Protein AF-A0A6H5IGH2-F1 (afdb_monomer_lite)

Organism: NCBI:txid86971

Secondary structure (DSSP, 8-state):
---SS----------HHHHHHHHHHHHHHTT------TTTT-----S----PPPP--PPPHHHHHHHHHHHHHHHHHHHHHHHHHHHHHHHHHHHHHHHHHHHHHHHHHHHHHHHHHHHHHHHHHH---TT-HHHHHHHHS---TT---SSS--HHHHHHHHHHHHSPPPP---

Foldseek 3Di:
DDDDPDPPPPDPPCPPVNVVVVVVVVVVVVPPPDPPPPPPPPPDDPDDDDDDPPPPDPDPPVVVVVVVVVVVVVVVVVVVVVVVVVVVVVVVVVVVVVVVVVVVVVVVVVVVVVVVVVVVVVVVVPPDDPPCVLVVVLVPDDPPPVVPPDPDDCVV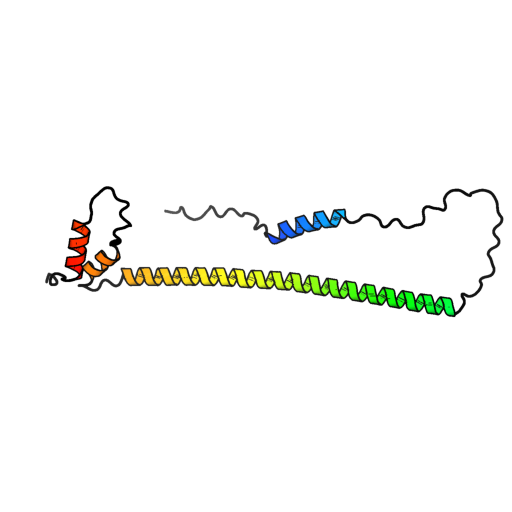VNVVSVVCNVPPDDGDDD

Sequence (174 aa):
MDAFGDNFVNEPEVDPAAEFLAREQDQLAGLEVEIPSSTSVLQNAAENNHFQPPPVKEEPEKIKKWREEQKARLEQKDAEEEKKKEEWKIAAKKELDDWYKHHAETISKTKATNRNAEKQFVAEADEIEPGTEWERIAKLCDFNPKSSRTSKDVSRMRSIILQLKQNPPPPVKV

Radius of gyration: 40.86 Å; chains: 1; bounding box: 80×41×122 Å

pLDDT: mean 76.5, std 18.86, range [38.31, 97.94]

Structure (mmCIF, N/CA/C/O backbone):
data_AF-A0A6H5IGH2-F1
#
_entry.id   AF-A0A6H5IGH2-F1
#
loop_
_atom_site.group_PDB
_atom_site.id
_atom_site.type_symbol
_atom_site.label_atom_id
_atom_site.label_alt_id
_atom_site.label_comp_id
_atom_site.label_asym_id
_atom_site.label_entity_id
_atom_site.label_seq_id
_atom_site.pdbx_PDB_ins_code
_atom_site.Cartn_x
_atom_site.Cartn_y
_atom_site.Cartn_z
_atom_site.occupancy
_atom_site.B_iso_or_equiv
_atom_site.auth_seq_id
_atom_site.auth_comp_id
_atom_site.auth_asym_id
_atom_site.auth_atom_id
_atom_site.pdbx_PDB_model_num
ATOM 1 N N . MET A 1 1 ? -25.511 -24.070 9.034 1.00 43.34 1 MET A N 1
ATOM 2 C CA . MET A 1 1 ? -25.510 -22.608 8.796 1.00 43.34 1 MET A CA 1
ATOM 3 C C . MET A 1 1 ? -24.246 -22.371 7.999 1.00 43.34 1 MET A C 1
ATOM 5 O O . MET A 1 1 ? -23.216 -22.057 8.569 1.00 43.34 1 MET A O 1
ATOM 9 N N . ASP A 1 2 ? -24.313 -22.648 6.701 1.00 46.03 2 ASP A N 1
ATOM 10 C CA . ASP A 1 2 ? -23.162 -22.625 5.798 1.00 46.03 2 ASP A CA 1
ATOM 11 C C . ASP A 1 2 ? -23.506 -21.650 4.681 1.00 46.03 2 ASP A C 1
ATOM 13 O O . ASP A 1 2 ? -24.231 -21.982 3.749 1.00 46.03 2 ASP A O 1
ATOM 17 N N . ALA A 1 3 ? -23.096 -20.396 4.861 1.00 47.75 3 ALA A N 1
ATOM 18 C CA . ALA A 1 3 ? -23.367 -19.317 3.915 1.00 47.75 3 ALA A CA 1
ATOM 19 C C . ALA A 1 3 ? -22.285 -18.227 3.986 1.00 47.75 3 ALA A C 1
ATOM 21 O O . ALA A 1 3 ? -22.602 -17.052 4.118 1.00 47.75 3 ALA A O 1
ATOM 22 N N . PHE A 1 4 ? -21.004 -18.609 3.949 1.00 46.09 4 PHE A N 1
ATOM 23 C CA . PHE A 1 4 ? -19.884 -17.652 3.899 1.00 46.09 4 PHE A CA 1
ATOM 24 C C . PHE A 1 4 ? -18.668 -18.188 3.124 1.00 46.09 4 PHE A C 1
ATOM 26 O O . PHE A 1 4 ? -17.528 -17.951 3.510 1.00 46.09 4 PHE A O 1
ATOM 33 N N . GLY A 1 5 ? -18.890 -18.951 2.049 1.00 50.66 5 GLY A N 1
ATOM 34 C CA . GLY A 1 5 ? -17.807 -19.738 1.453 1.00 50.66 5 GLY A CA 1
ATOM 35 C C . GLY A 1 5 ? -17.717 -19.821 -0.063 1.00 50.66 5 GLY A C 1
ATOM 36 O O . GLY A 1 5 ? -16.994 -20.702 -0.500 1.00 50.66 5 GLY A O 1
ATOM 37 N N . ASP A 1 6 ? -18.407 -18.995 -0.867 1.00 44.84 6 ASP A N 1
ATOM 38 C CA . ASP A 1 6 ? -18.380 -19.254 -2.322 1.00 44.84 6 ASP A CA 1
ATOM 39 C C . ASP A 1 6 ? -18.622 -18.049 -3.252 1.00 44.84 6 ASP A C 1
ATOM 41 O O . ASP A 1 6 ? -19.348 -18.139 -4.235 1.00 44.84 6 ASP A O 1
ATOM 45 N N . ASN A 1 7 ? -18.025 -16.886 -2.959 1.00 47.91 7 ASN A N 1
ATOM 46 C CA . ASN A 1 7 ? -18.028 -15.766 -3.919 1.00 47.91 7 ASN A CA 1
ATOM 47 C C . ASN A 1 7 ? -16.651 -15.128 -4.147 1.00 47.91 7 ASN A C 1
ATOM 49 O O . ASN A 1 7 ? -16.568 -13.985 -4.591 1.00 47.91 7 ASN A O 1
ATOM 53 N N . PHE A 1 8 ? -15.561 -15.852 -3.884 1.00 39.62 8 PHE A N 1
ATOM 54 C CA . PHE A 1 8 ? -14.274 -15.484 -4.477 1.00 39.62 8 PHE A CA 1
ATOM 55 C C . PHE A 1 8 ? -14.203 -16.153 -5.847 1.00 39.62 8 PHE A C 1
ATOM 57 O O . PHE A 1 8 ? -13.561 -17.182 -6.044 1.00 39.62 8 PHE A O 1
ATOM 64 N N . VAL A 1 9 ? -14.986 -15.599 -6.775 1.00 47.88 9 VAL A N 1
ATOM 65 C CA . VAL A 1 9 ? -14.818 -15.847 -8.202 1.00 47.88 9 VAL A CA 1
ATOM 66 C C . VAL A 1 9 ? -13.333 -15.653 -8.491 1.00 47.88 9 VAL A C 1
ATOM 68 O O . VAL A 1 9 ? -12.767 -14.624 -8.129 1.00 47.88 9 VAL A O 1
ATOM 71 N N . ASN A 1 10 ? -12.712 -16.673 -9.083 1.00 49.06 10 ASN A N 1
ATOM 72 C CA . ASN A 1 10 ? -11.442 -16.565 -9.789 1.00 49.06 10 ASN A CA 1
ATOM 73 C C . ASN A 1 10 ? -11.579 -15.457 -10.847 1.00 49.06 10 ASN A C 1
ATOM 75 O O . ASN A 1 10 ? -11.854 -15.740 -12.013 1.00 49.06 10 ASN A O 1
ATOM 79 N N . GLU A 1 11 ? -11.438 -14.195 -10.451 1.00 49.75 11 GLU A N 1
ATOM 80 C CA . GLU A 1 11 ? -10.966 -13.190 -11.384 1.00 49.75 11 GLU A CA 1
ATOM 81 C C . GLU A 1 11 ? -9.536 -13.595 -11.740 1.00 49.75 11 GLU A C 1
ATOM 83 O O . GLU A 1 11 ? -8.755 -13.916 -10.836 1.00 49.75 11 GLU A O 1
ATOM 88 N N . PRO A 1 12 ? -9.172 -13.645 -13.031 1.00 49.47 12 PRO A N 1
ATOM 89 C CA . PRO A 1 12 ? -7.763 -13.661 -13.366 1.00 49.47 12 PRO A CA 1
ATOM 90 C C . PRO A 1 12 ? -7.162 -12.433 -12.682 1.00 49.47 12 PRO A C 1
ATOM 92 O O . PRO A 1 12 ? -7.625 -11.318 -12.906 1.00 49.47 12 PRO A O 1
ATOM 95 N N . GLU A 1 13 ? -6.203 -12.649 -11.787 1.00 53.28 13 GLU A N 1
ATOM 96 C CA . GLU A 1 13 ? -5.440 -11.601 -11.119 1.00 53.28 13 GLU A CA 1
ATOM 97 C C . GLU A 1 13 ? -4.624 -10.900 -12.216 1.00 53.28 13 GLU A C 1
ATOM 99 O O . GLU A 1 13 ? -3.487 -11.264 -12.510 1.00 53.28 13 GLU A O 1
ATOM 104 N N . VAL A 1 14 ? -5.274 -9.994 -12.955 1.00 57.72 14 VAL A N 1
ATOM 105 C CA . VAL A 1 14 ? -4.641 -9.244 -14.033 1.00 57.72 14 VAL A CA 1
ATOM 106 C C . VAL A 1 14 ? -3.721 -8.260 -13.339 1.00 57.72 14 VAL A C 1
ATOM 108 O O . VAL A 1 14 ? -4.170 -7.249 -12.802 1.00 57.72 14 VAL A O 1
ATOM 111 N N . ASP A 1 15 ? -2.441 -8.621 -13.291 1.00 65.44 15 ASP A N 1
ATOM 112 C CA . ASP A 1 15 ? -1.372 -7.772 -12.784 1.00 65.44 15 ASP A CA 1
ATOM 113 C C . ASP A 1 15 ? -1.519 -6.379 -13.429 1.00 65.44 15 ASP A C 1
ATOM 115 O O . ASP A 1 15 ? -1.406 -6.258 -14.654 1.00 65.44 15 ASP A O 1
ATOM 119 N N . PRO A 1 16 ? -1.782 -5.316 -12.648 1.00 71.75 16 PRO A N 1
ATOM 120 C CA . PRO A 1 16 ? -1.903 -3.962 -13.181 1.00 71.75 16 PRO A CA 1
ATOM 121 C C . PRO A 1 16 ? -0.658 -3.526 -13.971 1.00 71.75 16 PRO A C 1
ATOM 123 O O . PRO A 1 16 ? -0.754 -2.709 -14.888 1.00 71.75 16 PRO A O 1
ATOM 126 N N . ALA A 1 17 ? 0.515 -4.094 -13.659 1.00 65.88 17 ALA A N 1
ATOM 127 C CA . ALA A 1 17 ? 1.737 -3.878 -14.423 1.00 65.88 17 ALA A CA 1
ATOM 128 C C . ALA A 1 17 ? 1.728 -4.612 -15.774 1.00 65.88 17 ALA A C 1
ATOM 130 O O . ALA A 1 17 ? 2.311 -4.110 -16.735 1.00 65.88 17 ALA A O 1
ATOM 131 N N . ALA A 1 18 ? 1.045 -5.755 -15.892 1.00 69.38 18 ALA A N 1
ATOM 132 C CA . ALA A 1 18 ? 0.892 -6.467 -17.160 1.00 69.38 18 ALA A CA 1
ATOM 133 C C . ALA A 1 18 ? 0.016 -5.689 -18.152 1.00 69.38 18 ALA A C 1
ATOM 135 O O . ALA A 1 18 ? 0.348 -5.632 -19.335 1.00 69.38 18 ALA A O 1
ATOM 136 N N . GLU A 1 19 ? -1.048 -5.029 -17.683 1.00 69.62 19 GLU A N 1
ATOM 137 C CA . GLU A 1 19 ? -1.881 -4.168 -18.536 1.00 69.62 19 GLU A CA 1
ATOM 138 C C . GLU A 1 19 ? -1.101 -2.930 -19.020 1.00 69.62 19 GLU A C 1
ATOM 140 O O . GLU A 1 19 ? -1.171 -2.552 -20.192 1.00 69.62 19 GLU A O 1
ATOM 145 N N . PHE A 1 20 ? -0.282 -2.336 -18.144 1.00 69.50 20 PHE A N 1
ATOM 146 C CA . PHE A 1 20 ? 0.600 -1.222 -18.498 1.00 69.50 20 PHE A CA 1
ATOM 147 C C . PHE A 1 20 ? 1.685 -1.630 -19.509 1.00 69.50 20 PHE A C 1
ATOM 149 O O . PHE A 1 20 ? 1.895 -0.938 -20.504 1.00 69.50 20 PHE A O 1
ATOM 156 N N . LEU A 1 21 ? 2.341 -2.776 -19.297 1.00 68.69 21 LEU A N 1
ATOM 157 C CA . LEU A 1 21 ? 3.358 -3.304 -20.210 1.00 68.69 21 LEU A CA 1
ATOM 158 C C . LEU A 1 21 ? 2.777 -3.662 -21.582 1.00 68.69 21 LEU A C 1
ATOM 160 O O . LEU A 1 21 ? 3.413 -3.371 -22.593 1.00 68.69 21 LEU A O 1
ATOM 164 N N . ALA A 1 22 ? 1.574 -4.242 -21.633 1.00 68.94 22 ALA A N 1
ATOM 165 C CA . ALA A 1 22 ? 0.885 -4.532 -22.891 1.00 68.94 22 ALA A CA 1
ATOM 166 C C . ALA A 1 22 ? 0.575 -3.243 -23.671 1.00 68.94 22 ALA A C 1
ATOM 168 O O . ALA A 1 22 ? 0.852 -3.147 -24.865 1.00 68.94 22 ALA A O 1
ATOM 169 N N . ARG A 1 23 ? 0.088 -2.210 -22.974 1.00 70.69 23 ARG A N 1
ATOM 170 C CA . ARG A 1 23 ? -0.209 -0.899 -23.565 1.00 70.69 23 ARG A CA 1
ATOM 171 C C . ARG A 1 23 ? 1.035 -0.165 -24.086 1.00 70.69 23 ARG A C 1
ATOM 173 O O . ARG A 1 23 ? 0.945 0.564 -25.074 1.00 70.69 23 ARG A O 1
ATOM 180 N N . GLU A 1 24 ? 2.179 -0.308 -23.423 1.00 71.38 24 GLU A N 1
ATOM 181 C CA . GLU A 1 24 ? 3.449 0.281 -23.875 1.00 71.38 24 GLU A CA 1
ATOM 182 C C . GLU A 1 24 ? 4.085 -0.518 -25.026 1.00 71.38 24 GLU A C 1
ATOM 184 O O . GLU A 1 24 ? 4.658 0.076 -25.939 1.00 71.38 24 GLU A O 1
ATOM 189 N N . GLN A 1 25 ? 3.945 -1.850 -25.045 1.00 65.31 25 GLN A N 1
ATOM 190 C CA . GLN A 1 25 ? 4.394 -2.675 -26.174 1.00 65.31 25 GLN A CA 1
ATOM 191 C C . GLN A 1 25 ? 3.647 -2.340 -27.470 1.00 65.31 25 GLN A C 1
ATOM 193 O O . GLN A 1 25 ? 4.294 -2.208 -28.509 1.00 65.31 25 GLN A O 1
ATOM 198 N N . ASP A 1 26 ? 2.331 -2.120 -27.409 1.00 68.81 26 ASP A N 1
ATOM 199 C CA . ASP A 1 26 ? 1.546 -1.679 -28.571 1.00 68.81 26 ASP A CA 1
ATOM 200 C C . ASP A 1 26 ? 1.982 -0.295 -29.083 1.00 68.81 26 ASP A C 1
ATOM 202 O O . ASP A 1 26 ? 1.992 -0.047 -30.290 1.00 68.81 26 ASP A O 1
ATOM 206 N N . GLN A 1 27 ? 2.404 0.608 -28.189 1.00 63.22 27 GLN A N 1
ATOM 207 C CA . GLN A 1 27 ? 2.951 1.915 -28.577 1.00 63.22 27 GLN A CA 1
ATOM 208 C C . GLN A 1 27 ? 4.340 1.806 -29.229 1.00 63.22 27 GLN A C 1
ATOM 210 O O . GLN A 1 27 ? 4.638 2.555 -30.159 1.00 63.22 27 GLN A O 1
ATOM 215 N N . LEU A 1 28 ? 5.181 0.864 -28.785 1.00 55.47 28 LEU A N 1
ATOM 216 C CA . LEU A 1 28 ? 6.509 0.609 -29.359 1.00 55.47 28 LEU A CA 1
ATOM 217 C C . LEU A 1 28 ? 6.456 -0.152 -30.691 1.00 55.47 28 LEU A C 1
ATOM 219 O O . LEU A 1 28 ? 7.278 0.115 -31.567 1.00 55.47 28 LEU A O 1
ATOM 223 N N . ALA A 1 29 ? 5.480 -1.044 -30.881 1.00 59.91 29 ALA A N 1
ATOM 224 C CA . ALA A 1 29 ? 5.277 -1.772 -32.136 1.00 59.91 29 ALA A CA 1
ATOM 225 C C . ALA A 1 29 ? 4.942 -0.842 -33.321 1.00 59.91 29 ALA A C 1
ATOM 227 O O . ALA A 1 29 ? 5.211 -1.175 -34.471 1.00 59.91 29 ALA A O 1
ATOM 228 N N . GLY A 1 30 ? 4.407 0.355 -33.050 1.00 53.72 30 GLY A N 1
ATOM 229 C CA . GLY A 1 30 ? 4.147 1.386 -34.059 1.00 53.72 30 GLY A CA 1
ATOM 230 C C . GLY A 1 30 ? 5.368 2.218 -34.481 1.00 53.72 30 GLY A C 1
ATOM 231 O O . GLY A 1 30 ? 5.241 3.035 -35.392 1.00 53.72 30 GLY A O 1
ATOM 232 N N . LEU A 1 31 ? 6.533 2.045 -33.839 1.00 48.97 31 LEU A N 1
ATOM 233 C CA . LEU A 1 31 ? 7.759 2.806 -34.124 1.00 48.97 31 LEU A CA 1
ATOM 234 C C . LEU A 1 31 ? 8.791 2.049 -34.978 1.00 48.97 31 LEU A C 1
ATOM 236 O O . LEU A 1 31 ? 9.888 2.563 -35.196 1.00 48.97 31 LEU A O 1
ATOM 240 N N . GLU A 1 32 ? 8.446 0.879 -35.523 1.00 48.19 32 GLU A N 1
ATOM 241 C CA . GLU A 1 32 ? 9.228 0.205 -36.570 1.00 48.19 32 GLU A CA 1
ATOM 242 C C . GLU A 1 32 ? 8.956 0.866 -37.938 1.00 48.19 32 GLU A C 1
ATOM 244 O O . GLU A 1 32 ? 8.518 0.248 -38.904 1.00 48.19 32 GLU A O 1
ATOM 249 N N . VAL A 1 33 ? 9.165 2.184 -38.017 1.00 47.88 33 VAL A N 1
ATOM 250 C CA . VAL A 1 33 ? 9.213 2.896 -39.295 1.00 47.88 33 VAL A CA 1
ATOM 251 C C . VAL A 1 33 ? 10.597 2.659 -39.875 1.00 47.88 33 VAL A C 1
ATOM 253 O O . VAL A 1 33 ? 11.592 3.211 -39.406 1.00 47.88 33 VAL A O 1
ATOM 256 N N . GLU A 1 34 ? 10.612 1.783 -40.877 1.00 47.69 34 GLU A N 1
ATOM 257 C CA . GLU A 1 34 ? 11.647 1.581 -41.883 1.00 47.69 34 GLU A CA 1
ATOM 258 C C . GLU A 1 34 ? 12.618 2.764 -41.970 1.00 47.69 34 GLU A C 1
ATOM 260 O O . GLU A 1 34 ? 12.274 3.846 -42.447 1.00 47.69 34 GLU A O 1
ATOM 265 N N . ILE A 1 35 ? 13.870 2.557 -41.561 1.00 46.16 35 ILE A N 1
ATOM 266 C CA . ILE A 1 35 ? 14.954 3.384 -42.085 1.00 46.16 35 ILE A CA 1
ATOM 267 C C . ILE A 1 35 ? 14.989 3.037 -43.578 1.00 46.16 35 ILE A C 1
ATOM 269 O O . ILE A 1 35 ? 15.309 1.885 -43.893 1.00 46.16 35 ILE A O 1
ATOM 273 N N . PRO A 1 36 ? 14.642 3.943 -44.514 1.00 43.69 36 PRO A N 1
ATOM 274 C CA . PRO A 1 36 ? 14.745 3.608 -45.920 1.00 43.69 36 PRO A CA 1
ATOM 275 C C . PRO A 1 36 ? 16.218 3.316 -46.200 1.00 43.69 36 PRO A C 1
ATOM 277 O O . PRO A 1 36 ? 17.074 4.200 -46.133 1.00 43.69 36 PRO A O 1
ATOM 280 N N . SER A 1 37 ? 16.524 2.049 -46.480 1.00 39.41 37 SER A N 1
ATOM 281 C CA . SER A 1 37 ? 17.795 1.664 -47.073 1.00 39.41 37 SER A CA 1
ATOM 282 C C . SER A 1 37 ? 17.918 2.460 -48.367 1.00 39.41 37 SER A C 1
ATOM 284 O O . SER A 1 37 ? 17.151 2.243 -49.305 1.00 39.41 37 SER A O 1
ATOM 286 N N . SER A 1 38 ? 18.839 3.423 -48.406 1.00 41.56 38 SER A N 1
ATOM 287 C CA . SER A 1 38 ? 19.139 4.261 -49.572 1.00 41.56 38 SER A CA 1
ATOM 288 C C . SER A 1 38 ? 19.762 3.434 -50.703 1.00 41.56 38 SER A C 1
ATOM 290 O O . SER A 1 38 ? 20.922 3.614 -51.062 1.00 41.56 38 SER A O 1
ATOM 292 N N . THR A 1 39 ? 18.999 2.497 -51.260 1.00 41.69 39 THR A N 1
ATOM 293 C CA . THR A 1 39 ? 19.363 1.664 -52.413 1.00 41.69 39 THR A CA 1
ATOM 294 C C . THR A 1 39 ? 18.384 1.821 -53.583 1.00 41.69 39 THR A C 1
ATOM 296 O O . THR A 1 39 ? 18.608 1.257 -54.649 1.00 41.69 39 THR A O 1
ATOM 299 N N . SER A 1 40 ? 17.359 2.671 -53.471 1.00 38.31 40 SER A N 1
ATOM 300 C CA . SER A 1 40 ? 16.317 2.849 -54.495 1.00 38.31 40 SER A CA 1
ATOM 301 C C . SER A 1 40 ? 16.633 3.856 -55.619 1.00 38.31 40 SER A C 1
ATOM 303 O O . SER A 1 40 ? 15.713 4.308 -56.295 1.00 38.31 40 SER A O 1
ATOM 305 N N . VAL A 1 41 ? 17.905 4.189 -55.889 1.00 40.91 41 VAL A N 1
ATOM 306 C CA . VAL A 1 41 ? 18.269 5.104 -57.005 1.00 40.91 41 VAL A CA 1
ATOM 307 C C . VAL A 1 41 ? 18.906 4.407 -58.219 1.00 40.91 41 VAL A C 1
ATOM 309 O O . VAL A 1 41 ? 19.377 5.077 -59.131 1.00 40.91 41 VAL A O 1
ATOM 312 N N . LEU A 1 42 ? 18.915 3.072 -58.297 1.00 38.59 42 LEU A N 1
ATOM 313 C CA . LEU A 1 42 ? 19.537 2.350 -59.423 1.00 38.59 42 LEU A CA 1
ATOM 314 C C . LEU A 1 42 ? 18.590 1.363 -60.106 1.00 38.59 42 LEU A C 1
ATOM 316 O O . LEU A 1 42 ? 18.900 0.187 -60.258 1.00 38.59 42 LEU A O 1
ATOM 320 N N . GLN A 1 43 ? 17.450 1.853 -60.584 1.00 41.88 43 GLN A N 1
ATOM 321 C CA . GLN A 1 43 ? 16.596 1.073 -61.475 1.00 41.88 43 GLN A CA 1
ATOM 322 C C . GLN A 1 43 ? 16.113 1.945 -62.633 1.00 41.88 43 GLN A C 1
ATOM 324 O O . GLN A 1 43 ? 14.960 2.344 -62.640 1.00 41.88 43 GLN A O 1
ATOM 329 N N . ASN A 1 44 ? 17.017 2.307 -63.554 1.00 48.69 44 ASN A N 1
ATOM 330 C CA . ASN A 1 44 ? 16.724 2.645 -64.960 1.00 48.69 44 ASN A CA 1
ATOM 331 C C . ASN A 1 44 ? 18.021 3.001 -65.713 1.00 48.69 44 ASN A C 1
ATOM 333 O O . ASN A 1 44 ? 18.343 4.172 -65.886 1.00 48.69 44 ASN A O 1
ATOM 337 N N . ALA A 1 45 ? 18.774 1.989 -66.152 1.00 43.00 45 ALA A N 1
ATOM 338 C CA . ALA A 1 45 ? 19.790 2.116 -67.205 1.00 43.00 45 ALA A CA 1
ATOM 339 C C . ALA A 1 45 ? 20.189 0.714 -67.695 1.00 43.00 45 ALA A C 1
ATOM 341 O O . ALA A 1 45 ? 21.258 0.206 -67.369 1.00 43.00 45 ALA A O 1
ATOM 342 N N . ALA A 1 46 ? 19.301 0.056 -68.437 1.00 49.50 46 ALA A N 1
ATOM 343 C CA . ALA A 1 46 ? 19.600 -1.215 -69.090 1.00 49.50 46 ALA A CA 1
ATOM 344 C C . ALA A 1 46 ? 19.719 -1.016 -70.605 1.00 49.50 46 ALA A C 1
ATOM 346 O O . ALA A 1 46 ? 18.919 -1.562 -71.349 1.00 49.50 46 ALA A O 1
ATOM 347 N N . GLU A 1 47 ? 20.718 -0.252 -71.062 1.00 48.72 47 GLU A N 1
ATOM 348 C CA . GLU A 1 47 ? 21.159 -0.284 -72.463 1.00 48.72 47 GLU A CA 1
ATOM 349 C C . GLU A 1 47 ? 22.693 -0.168 -72.562 1.00 48.72 47 GLU A C 1
ATOM 351 O O . GLU A 1 47 ? 23.291 0.856 -72.247 1.00 48.72 47 GLU A O 1
ATOM 356 N N . ASN A 1 48 ? 23.304 -1.279 -72.992 1.00 58.28 48 ASN A N 1
ATOM 357 C CA . ASN A 1 48 ? 24.624 -1.438 -73.612 1.00 58.28 48 ASN A CA 1
ATOM 358 C C . ASN A 1 48 ? 25.813 -0.625 -73.064 1.00 58.28 48 ASN A C 1
ATOM 360 O O . ASN A 1 48 ? 26.120 0.459 -73.551 1.00 58.28 48 ASN A O 1
ATOM 364 N N . ASN A 1 49 ? 26.626 -1.254 -72.208 1.00 46.81 49 ASN A N 1
ATOM 365 C CA . ASN A 1 49 ? 28.074 -1.032 -72.213 1.00 46.81 49 ASN A CA 1
ATOM 366 C C . ASN A 1 49 ? 28.820 -2.286 -71.737 1.00 46.81 49 ASN A C 1
ATOM 368 O O . ASN A 1 49 ? 28.528 -2.844 -70.681 1.00 46.81 49 ASN A O 1
ATOM 372 N N . HIS A 1 50 ? 29.791 -2.731 -72.533 1.00 53.62 50 HIS A N 1
ATOM 373 C CA . HIS A 1 50 ? 30.723 -3.796 -72.178 1.00 53.62 50 HIS A CA 1
ATOM 374 C C . HIS A 1 50 ? 31.588 -3.339 -70.992 1.00 53.62 50 HIS A C 1
ATOM 376 O O . HIS A 1 50 ? 32.530 -2.566 -71.160 1.00 53.62 50 HIS A O 1
ATOM 382 N N . PHE A 1 51 ? 31.251 -3.794 -69.784 1.00 46.09 51 PHE A N 1
ATOM 383 C CA . PHE A 1 51 ? 32.030 -3.540 -68.576 1.00 46.09 51 PHE A CA 1
ATOM 384 C C . PHE A 1 51 ? 33.162 -4.568 -68.486 1.00 46.09 51 PHE A C 1
ATOM 386 O O . PHE A 1 51 ? 32.933 -5.725 -68.129 1.00 46.09 51 PHE A O 1
ATOM 393 N N . GLN A 1 52 ? 34.390 -4.164 -68.816 1.00 59.31 52 GLN A N 1
ATOM 394 C CA . GLN A 1 52 ? 35.552 -4.929 -68.373 1.00 59.31 52 GLN A CA 1
ATOM 395 C C . GLN A 1 52 ? 35.722 -4.743 -66.860 1.00 59.31 52 GLN A C 1
ATOM 397 O O . GLN A 1 52 ? 35.678 -3.600 -66.395 1.00 59.31 52 GLN A O 1
ATOM 402 N N . PRO A 1 53 ? 35.935 -5.821 -66.083 1.00 57.44 53 PRO A N 1
ATOM 403 C CA . PRO A 1 53 ? 36.208 -5.683 -64.663 1.00 57.44 53 PRO A CA 1
ATOM 404 C C . PRO A 1 53 ? 37.509 -4.880 -64.485 1.00 57.44 53 PRO A C 1
ATOM 406 O O . PRO A 1 53 ? 38.537 -5.258 -65.056 1.00 57.44 53 PRO A O 1
ATOM 409 N N . PRO A 1 54 ? 37.498 -3.762 -63.734 1.00 61.88 54 PRO A N 1
ATOM 410 C CA . PRO A 1 54 ? 38.718 -3.019 -63.458 1.00 61.88 54 PRO A CA 1
ATOM 411 C C . PRO A 1 54 ? 39.710 -3.920 -62.701 1.00 61.88 54 PRO A C 1
ATOM 413 O O . PRO A 1 54 ? 39.284 -4.737 -61.880 1.00 61.88 54 PRO A O 1
ATOM 416 N N . PRO A 1 55 ? 41.029 -3.785 -62.943 1.00 60.06 55 PRO A N 1
ATOM 417 C CA . PRO A 1 55 ? 42.035 -4.539 -62.205 1.00 60.06 55 PRO A CA 1
ATOM 418 C C . PRO A 1 55 ? 41.860 -4.278 -60.707 1.00 60.06 55 PRO A C 1
ATOM 420 O O . PRO A 1 55 ? 41.701 -3.124 -60.297 1.00 60.06 55 PRO A O 1
ATOM 423 N N . VAL A 1 56 ? 41.866 -5.351 -59.911 1.00 61.53 56 VAL A N 1
ATOM 424 C CA . VAL A 1 56 ? 41.711 -5.322 -58.451 1.00 61.53 56 VAL A CA 1
ATOM 425 C C . VAL A 1 56 ? 42.845 -4.480 -57.867 1.00 61.53 56 VAL A C 1
ATOM 427 O O . VAL A 1 56 ? 43.964 -4.952 -57.686 1.00 61.53 56 VAL A O 1
ATOM 430 N N . LYS A 1 57 ? 42.581 -3.194 -57.635 1.00 61.06 57 LYS A N 1
ATOM 431 C CA . LYS A 1 57 ? 43.486 -2.319 -56.895 1.00 61.06 57 LYS A CA 1
ATOM 432 C C . LYS A 1 57 ? 43.311 -2.685 -55.432 1.00 61.06 57 LYS A C 1
ATOM 434 O O . LYS A 1 57 ? 42.229 -2.479 -54.887 1.00 61.06 57 LYS A O 1
ATOM 439 N N . GLU A 1 58 ? 44.343 -3.266 -54.829 1.00 62.97 58 GLU A N 1
ATOM 440 C CA . GLU A 1 58 ? 44.373 -3.519 -53.390 1.00 62.97 58 GLU A CA 1
ATOM 441 C C . GLU A 1 58 ? 44.001 -2.227 -52.656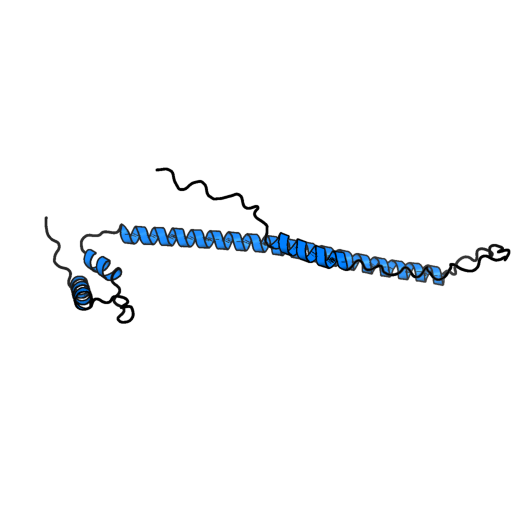 1.00 62.97 58 GLU A C 1
ATOM 443 O O . GLU A 1 58 ? 44.568 -1.162 -52.924 1.00 62.97 58 GLU A O 1
ATOM 448 N N . GLU A 1 59 ? 42.983 -2.298 -51.794 1.00 60.78 59 GLU A N 1
ATOM 449 C CA . GLU A 1 59 ? 42.510 -1.127 -51.065 1.00 60.78 59 GLU A CA 1
ATOM 450 C C . GLU A 1 59 ? 43.684 -0.488 -50.309 1.00 60.78 59 GLU A C 1
ATOM 452 O O . GLU A 1 59 ? 44.429 -1.197 -49.623 1.00 60.78 59 GLU A O 1
ATOM 457 N N . PRO A 1 60 ? 43.883 0.837 -50.411 1.00 75.56 60 PRO A N 1
ATOM 458 C CA . PRO A 1 60 ? 45.016 1.482 -49.773 1.00 75.56 60 PRO A CA 1
ATOM 459 C C . PRO A 1 60 ? 44.928 1.310 -48.254 1.00 75.56 60 PRO A C 1
ATOM 461 O O . PRO A 1 60 ? 43.884 1.551 -47.650 1.00 75.56 60 PRO A O 1
ATOM 464 N N . GLU A 1 61 ? 46.049 0.953 -47.628 1.00 73.44 61 GLU A N 1
ATOM 465 C CA . GLU A 1 61 ? 46.175 0.628 -46.195 1.00 73.44 61 GLU A CA 1
ATOM 466 C C . GLU A 1 61 ? 45.540 1.668 -45.250 1.00 73.44 61 GLU A C 1
ATOM 468 O O . GLU A 1 61 ? 45.040 1.330 -44.182 1.00 73.44 61 GLU A O 1
ATOM 473 N N . LYS A 1 62 ? 45.499 2.945 -45.651 1.00 80.12 62 LYS A N 1
ATOM 474 C CA . LYS A 1 62 ? 44.818 4.012 -44.897 1.00 80.12 62 LYS A CA 1
ATOM 475 C C . LYS A 1 62 ? 43.300 3.812 -44.814 1.00 80.12 62 LYS A C 1
ATOM 477 O O . LYS A 1 62 ? 42.713 4.092 -43.776 1.00 80.12 62 LYS A O 1
ATOM 482 N N . ILE A 1 63 ? 42.671 3.338 -45.890 1.00 79.94 63 ILE A N 1
ATOM 483 C CA . ILE A 1 63 ? 41.228 3.065 -45.936 1.00 79.94 63 ILE A CA 1
ATOM 484 C C . ILE A 1 63 ? 40.908 1.805 -45.131 1.00 79.94 63 ILE A C 1
ATOM 486 O O . ILE A 1 63 ? 39.922 1.812 -44.399 1.00 79.94 63 ILE A O 1
ATOM 490 N N . LYS A 1 64 ? 41.761 0.771 -45.191 1.00 84.38 64 LYS A N 1
ATOM 491 C CA . LYS A 1 64 ? 41.621 -0.426 -44.344 1.00 84.38 64 LYS A CA 1
ATOM 492 C C . LYS A 1 64 ? 41.632 -0.060 -42.859 1.00 84.38 64 LYS A C 1
ATOM 494 O O . LYS A 1 64 ? 40.663 -0.347 -42.164 1.00 84.38 64 LYS A O 1
ATOM 499 N N . LYS A 1 65 ? 42.651 0.687 -42.414 1.00 87.06 65 LYS A N 1
ATOM 500 C CA . LYS A 1 65 ? 42.748 1.177 -41.027 1.00 87.06 65 LYS A CA 1
ATOM 501 C C . LYS A 1 65 ? 41.540 2.016 -40.620 1.00 87.06 65 LYS A C 1
ATOM 503 O O . LYS A 1 65 ? 40.971 1.791 -39.563 1.00 87.06 65 LYS A O 1
ATOM 508 N N . TRP A 1 66 ? 41.089 2.928 -41.482 1.00 91.25 66 TRP A N 1
ATOM 509 C CA . TRP A 1 66 ? 39.900 3.732 -41.197 1.00 91.25 66 TRP A CA 1
ATOM 510 C C . TRP A 1 66 ? 38.627 2.882 -41.060 1.00 91.25 66 TRP A C 1
ATOM 512 O O . TRP A 1 66 ? 37.817 3.136 -40.171 1.00 91.25 66 TRP A O 1
ATOM 522 N N . ARG A 1 67 ? 38.438 1.854 -41.900 1.00 89.38 67 ARG A N 1
ATOM 523 C CA . ARG A 1 67 ? 37.284 0.949 -41.784 1.00 89.38 67 ARG A CA 1
ATOM 524 C C . ARG A 1 67 ? 37.334 0.112 -40.517 1.00 89.38 67 ARG A C 1
ATOM 526 O O . ARG A 1 67 ? 36.297 -0.065 -39.887 1.00 89.38 67 ARG A O 1
ATOM 533 N N . GLU A 1 68 ? 38.511 -0.378 -40.147 1.00 88.88 68 GLU A N 1
ATOM 534 C CA . GLU A 1 68 ? 38.715 -1.105 -38.894 1.00 88.88 68 GLU A CA 1
ATOM 535 C C . GLU A 1 68 ? 38.426 -0.209 -37.682 1.00 88.88 68 GLU A C 1
ATOM 537 O O . GLU A 1 68 ? 37.663 -0.605 -36.806 1.00 88.88 68 GLU A O 1
ATOM 542 N N . GLU A 1 69 ? 38.930 1.029 -37.673 1.00 90.75 69 GLU A N 1
ATOM 543 C CA . GLU A 1 69 ? 38.669 2.015 -36.615 1.00 90.75 69 GLU A CA 1
ATOM 544 C C . GLU A 1 69 ? 37.184 2.396 -36.514 1.00 90.75 69 GLU A C 1
ATOM 546 O O . GLU A 1 69 ? 36.637 2.475 -35.413 1.00 90.75 69 GLU A O 1
ATOM 551 N N . GLN A 1 70 ? 36.498 2.615 -37.643 1.00 92.69 70 GLN A N 1
ATOM 552 C CA . GLN A 1 70 ? 35.057 2.886 -37.636 1.00 92.69 70 GLN A CA 1
ATOM 553 C C . GLN A 1 70 ? 34.264 1.675 -37.154 1.00 92.69 70 GLN A C 1
ATOM 555 O O . GLN A 1 70 ? 33.388 1.833 -36.309 1.00 92.69 70 GLN A O 1
ATOM 560 N N . LYS A 1 71 ? 34.587 0.473 -37.644 1.00 94.19 71 LYS A N 1
ATOM 561 C CA . LYS A 1 71 ? 33.934 -0.765 -37.212 1.00 94.19 71 LYS A CA 1
ATOM 562 C C . LYS A 1 71 ? 34.088 -0.969 -35.706 1.00 94.19 71 LYS A C 1
ATOM 564 O O . LYS A 1 71 ? 33.090 -1.206 -35.039 1.00 94.19 71 LYS A O 1
ATOM 569 N N . ALA A 1 72 ? 35.298 -0.801 -35.174 1.00 94.81 72 ALA A N 1
ATOM 570 C CA . ALA A 1 72 ? 35.560 -0.920 -33.742 1.00 94.81 72 ALA A CA 1
ATOM 571 C C . ALA A 1 72 ? 34.789 0.129 -32.924 1.00 94.81 72 ALA A C 1
ATOM 573 O O . ALA A 1 72 ? 34.238 -0.181 -31.872 1.00 94.81 72 ALA A O 1
ATOM 574 N N . ARG A 1 73 ? 34.693 1.370 -33.419 1.00 95.06 73 ARG A N 1
ATOM 575 C CA . ARG A 1 73 ? 33.906 2.422 -32.762 1.00 95.06 73 ARG A CA 1
ATOM 576 C C . ARG A 1 73 ? 32.405 2.121 -32.767 1.00 95.06 73 ARG A C 1
ATOM 578 O O . ARG A 1 73 ? 31.736 2.453 -31.793 1.00 95.06 73 ARG A O 1
ATOM 585 N N . LEU A 1 74 ? 31.867 1.568 -33.856 1.00 93.44 74 LEU A N 1
ATOM 586 C CA . LEU A 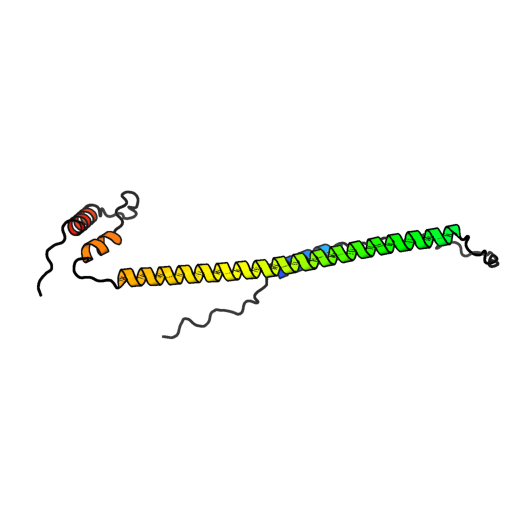1 74 ? 30.464 1.145 -33.909 1.00 93.44 74 LEU A CA 1
ATOM 587 C C . LEU A 1 74 ? 30.219 0.000 -32.924 1.00 93.44 74 LEU A C 1
ATOM 589 O O . LEU A 1 74 ? 29.341 0.119 -32.083 1.00 93.44 74 LEU A O 1
ATOM 593 N N . GLU A 1 75 ? 31.065 -1.029 -32.943 1.00 94.81 75 GLU A N 1
ATOM 594 C CA . GLU A 1 75 ? 30.958 -2.172 -32.030 1.00 94.81 75 GLU A CA 1
ATOM 595 C C . GLU A 1 75 ? 31.032 -1.748 -30.555 1.00 94.81 75 GLU A C 1
ATOM 597 O O . GLU A 1 75 ? 30.279 -2.252 -29.724 1.00 94.81 75 GLU A O 1
ATOM 602 N N . GLN A 1 76 ? 31.882 -0.769 -30.222 1.00 95.56 76 GLN A N 1
ATOM 603 C CA . GLN A 1 76 ? 31.923 -0.197 -28.877 1.00 95.56 76 GLN A CA 1
ATOM 604 C C . GLN A 1 76 ? 30.594 0.468 -28.493 1.00 95.56 76 GLN A C 1
ATOM 606 O O . GLN A 1 76 ? 30.120 0.271 -27.376 1.00 95.56 76 GLN A O 1
ATOM 611 N N . LYS A 1 77 ? 29.990 1.247 -29.398 1.00 95.69 77 LYS A N 1
ATOM 612 C CA . LYS A 1 77 ? 28.701 1.900 -29.139 1.00 95.69 77 LYS A CA 1
ATOM 613 C C . LYS A 1 77 ? 27.578 0.886 -28.970 1.00 95.69 77 LYS A C 1
ATOM 615 O O . LYS A 1 77 ? 26.833 0.989 -28.003 1.00 95.69 77 LYS A O 1
ATOM 620 N N . ASP A 1 78 ? 27.513 -0.115 -29.841 1.00 95.19 78 ASP A N 1
ATOM 621 C CA . ASP A 1 78 ? 26.500 -1.169 -29.767 1.00 95.19 78 ASP A CA 1
ATOM 622 C C . ASP A 1 78 ? 26.624 -1.948 -28.443 1.00 95.19 78 ASP A C 1
ATOM 624 O O . ASP A 1 78 ? 25.629 -2.236 -27.776 1.00 95.19 78 ASP A O 1
ATOM 628 N N . ALA A 1 79 ? 27.856 -2.219 -27.994 1.00 96.38 79 ALA A N 1
ATOM 629 C CA . ALA A 1 79 ? 28.109 -2.862 -26.707 1.00 96.38 79 ALA A CA 1
ATOM 630 C C . ALA A 1 79 ? 27.732 -1.979 -25.501 1.00 96.38 79 ALA A C 1
ATOM 632 O O . ALA A 1 79 ? 27.266 -2.493 -24.483 1.00 96.38 79 ALA A O 1
ATOM 633 N N . GLU A 1 80 ? 27.946 -0.663 -25.577 1.00 95.06 80 GLU A N 1
ATOM 634 C CA . GLU A 1 80 ? 27.517 0.288 -24.542 1.00 95.06 80 GLU A CA 1
ATOM 635 C C . GLU A 1 80 ? 25.985 0.395 -24.472 1.00 95.06 80 GLU A C 1
ATOM 637 O O . GLU A 1 80 ? 25.418 0.429 -23.376 1.00 95.06 80 GLU A O 1
ATOM 642 N N . GLU A 1 81 ? 25.307 0.394 -25.620 1.00 94.00 81 GLU A N 1
ATOM 643 C CA . GLU A 1 81 ? 23.845 0.416 -25.707 1.00 94.00 81 GLU A CA 1
ATOM 644 C C . GLU A 1 81 ? 23.215 -0.858 -25.134 1.00 94.00 81 GLU A C 1
ATOM 646 O O . GLU A 1 81 ? 22.300 -0.770 -24.309 1.00 94.00 81 GLU A O 1
ATOM 651 N N . GLU A 1 82 ? 23.733 -2.038 -25.488 1.00 95.25 82 GLU A N 1
ATOM 652 C CA . GLU A 1 82 ? 23.221 -3.301 -24.948 1.00 95.25 82 GLU A CA 1
ATOM 653 C C . GLU A 1 82 ? 23.466 -3.418 -23.437 1.00 95.25 82 GLU A C 1
ATOM 655 O O . GLU A 1 82 ? 22.553 -3.805 -22.706 1.00 95.25 82 GLU A O 1
ATOM 660 N N . LYS A 1 83 ? 24.619 -2.965 -22.920 1.00 97.38 83 LYS A N 1
ATOM 661 C CA . LYS A 1 83 ? 24.845 -2.892 -21.463 1.00 97.38 83 LYS A CA 1
ATOM 662 C C . LYS A 1 83 ? 23.822 -2.005 -20.767 1.00 97.38 83 LYS A C 1
ATOM 664 O O . LYS A 1 83 ? 23.234 -2.408 -19.768 1.00 97.38 83 LYS A O 1
ATOM 669 N N . LYS A 1 84 ? 23.565 -0.813 -21.306 1.00 96.44 84 LYS A N 1
ATOM 670 C CA . LYS A 1 84 ? 22.596 0.121 -20.720 1.00 96.44 84 LYS A CA 1
ATOM 671 C C . LYS A 1 84 ? 21.178 -0.453 -20.729 1.00 96.44 84 LYS A C 1
ATOM 673 O O . LYS A 1 84 ? 20.420 -0.286 -19.776 1.00 96.44 84 LYS A O 1
ATOM 678 N N . LYS A 1 85 ? 20.824 -1.167 -21.795 1.00 96.38 85 LYS A N 1
ATOM 679 C CA . LYS A 1 85 ? 19.547 -1.873 -21.920 1.00 96.38 85 LYS A CA 1
ATOM 680 C C . LYS A 1 85 ? 19.423 -3.008 -20.904 1.00 96.38 85 LYS A C 1
ATOM 682 O O . LYS A 1 85 ? 18.355 -3.176 -20.317 1.00 96.38 85 LYS A O 1
ATOM 687 N N . GLU A 1 86 ? 20.484 -3.777 -20.672 1.00 96.50 86 GLU A N 1
ATOM 688 C CA . GLU A 1 86 ? 20.520 -4.803 -19.624 1.00 96.50 86 GLU A CA 1
ATOM 689 C C . GLU A 1 86 ? 20.401 -4.192 -18.225 1.00 96.50 86 GLU A C 1
ATOM 691 O O . GLU A 1 86 ? 19.584 -4.654 -17.430 1.00 96.50 86 GLU A O 1
ATOM 696 N N . GLU A 1 87 ? 21.131 -3.112 -17.943 1.00 97.25 87 GLU A N 1
ATOM 697 C CA . GLU A 1 87 ? 21.038 -2.374 -16.680 1.00 97.25 87 GLU A CA 1
ATOM 698 C C . GLU A 1 87 ? 19.611 -1.884 -16.415 1.00 97.25 87 GLU A C 1
ATOM 700 O O . GLU A 1 87 ? 19.091 -2.072 -15.315 1.00 97.25 87 GLU A O 1
ATOM 705 N N . TRP A 1 88 ? 18.938 -1.324 -17.424 1.00 97.12 88 TRP A N 1
ATOM 706 C CA . TRP A 1 88 ? 17.544 -0.899 -17.305 1.00 97.12 88 TRP A CA 1
ATOM 707 C C . TRP A 1 88 ? 16.580 -2.060 -17.077 1.00 97.12 88 TRP A C 1
ATOM 709 O O . TRP A 1 88 ? 15.688 -1.948 -16.239 1.00 97.12 88 TRP A O 1
ATOM 719 N N . LYS A 1 89 ? 16.770 -3.199 -17.751 1.00 96.50 89 LYS A N 1
ATOM 720 C CA . LYS A 1 89 ? 15.958 -4.403 -17.505 1.00 96.50 89 LYS A CA 1
ATOM 721 C C . LYS A 1 89 ? 16.141 -4.929 -16.083 1.00 96.50 89 LYS A C 1
ATOM 723 O O . LYS A 1 89 ? 15.165 -5.300 -15.433 1.00 96.50 89 LYS A O 1
ATOM 728 N N . ILE A 1 90 ? 17.380 -4.958 -15.594 1.00 97.44 90 ILE A N 1
ATOM 729 C CA . ILE A 1 90 ? 17.695 -5.400 -14.232 1.00 97.44 90 ILE A CA 1
ATOM 730 C C . ILE A 1 90 ? 17.097 -4.430 -13.210 1.00 97.44 90 ILE A C 1
ATOM 732 O O . ILE A 1 90 ? 16.490 -4.878 -12.238 1.00 97.44 90 ILE A O 1
ATOM 736 N N . ALA A 1 91 ? 17.228 -3.121 -13.436 1.00 97.00 91 ALA A N 1
ATOM 737 C CA . ALA A 1 91 ? 16.655 -2.097 -12.570 1.00 97.00 91 ALA A CA 1
ATOM 738 C C . ALA A 1 91 ? 15.126 -2.204 -12.504 1.00 97.00 91 ALA A C 1
ATOM 740 O O . ALA A 1 91 ? 14.581 -2.270 -11.406 1.00 97.00 91 ALA A O 1
ATOM 741 N N . ALA A 1 92 ? 14.454 -2.325 -13.653 1.00 96.12 92 ALA A N 1
ATOM 742 C CA . ALA A 1 92 ? 13.003 -2.485 -13.722 1.00 96.12 92 ALA A CA 1
ATOM 743 C C . ALA A 1 92 ? 12.530 -3.756 -12.999 1.00 96.12 92 ALA A C 1
ATOM 745 O O . ALA A 1 92 ? 11.582 -3.718 -12.218 1.00 96.12 92 ALA A O 1
ATOM 746 N N . LYS A 1 93 ? 13.229 -4.883 -13.197 1.00 96.38 93 LYS A N 1
ATOM 747 C CA . LYS A 1 93 ? 12.918 -6.129 -12.485 1.00 96.38 93 LYS A CA 1
ATOM 748 C C . LYS A 1 93 ? 13.087 -5.976 -10.972 1.00 96.38 93 LYS A C 1
ATOM 750 O O . LYS A 1 93 ? 12.231 -6.419 -10.213 1.00 96.38 93 LYS A O 1
ATOM 755 N N . LYS A 1 94 ? 14.179 -5.346 -10.534 1.00 97.69 94 LYS A N 1
ATOM 756 C CA . LYS A 1 94 ? 14.436 -5.106 -9.112 1.00 97.69 94 LYS A CA 1
ATOM 757 C C . LYS A 1 94 ? 13.365 -4.208 -8.492 1.00 97.69 94 LYS A C 1
ATOM 759 O O . LYS A 1 94 ? 12.906 -4.500 -7.395 1.00 97.69 94 LYS A O 1
ATOM 764 N N . GLU A 1 95 ? 12.972 -3.141 -9.180 1.00 97.25 95 GLU A N 1
ATOM 765 C CA . GLU A 1 95 ? 11.932 -2.225 -8.710 1.00 97.25 95 GLU A CA 1
ATOM 766 C C . GLU A 1 95 ? 10.588 -2.941 -8.536 1.00 97.25 95 GLU A C 1
ATOM 768 O O . GLU A 1 95 ? 9.925 -2.757 -7.517 1.00 97.25 95 GLU A O 1
ATOM 773 N N . LEU A 1 96 ? 10.234 -3.828 -9.470 1.00 96.06 96 LEU A N 1
ATOM 774 C CA . LEU A 1 96 ? 9.035 -4.655 -9.365 1.00 96.06 96 LEU A CA 1
ATOM 775 C C . LEU A 1 96 ? 9.095 -5.601 -8.154 1.00 96.06 96 LEU A C 1
ATOM 777 O O . LEU A 1 96 ? 8.157 -5.651 -7.357 1.00 96.06 96 LEU A O 1
ATOM 781 N N . ASP A 1 97 ? 10.212 -6.311 -7.975 1.00 96.56 97 ASP A N 1
ATOM 782 C CA . ASP A 1 97 ? 10.414 -7.199 -6.823 1.00 96.56 97 ASP A CA 1
ATOM 783 C C . ASP A 1 97 ? 10.340 -6.427 -5.491 1.00 96.56 97 ASP A C 1
ATOM 785 O O . ASP A 1 97 ? 9.757 -6.904 -4.513 1.00 96.56 97 ASP A O 1
ATOM 789 N N . ASP A 1 98 ? 10.923 -5.229 -5.434 1.00 97.44 98 ASP A N 1
ATOM 790 C CA . ASP A 1 98 ? 10.909 -4.382 -4.242 1.00 97.44 98 ASP A CA 1
ATOM 791 C C . ASP A 1 98 ? 9.507 -3.810 -3.963 1.00 97.44 98 ASP A C 1
ATOM 793 O O . ASP A 1 98 ? 9.095 -3.741 -2.799 1.00 97.44 98 ASP A O 1
ATOM 797 N N . TRP A 1 99 ? 8.722 -3.502 -5.001 1.00 97.94 99 TRP A N 1
ATOM 798 C CA . TRP A 1 99 ? 7.316 -3.122 -4.858 1.00 97.94 99 TRP A CA 1
ATOM 799 C C . TRP A 1 99 ? 6.482 -4.252 -4.244 1.00 97.94 99 TRP A C 1
ATOM 801 O O . TRP A 1 99 ? 5.762 -4.023 -3.268 1.00 97.94 99 TRP A O 1
ATOM 811 N N . TYR A 1 100 ? 6.627 -5.484 -4.744 1.00 97.25 100 TYR A N 1
ATOM 812 C CA . TYR A 1 100 ? 5.911 -6.645 -4.206 1.00 97.25 100 TYR A CA 1
ATOM 813 C C . TYR A 1 100 ? 6.262 -6.915 -2.739 1.00 97.25 100 TYR A C 1
ATOM 815 O O . TYR A 1 100 ? 5.366 -7.182 -1.931 1.00 97.25 100 TYR A O 1
ATOM 823 N N . LYS A 1 101 ? 7.540 -6.784 -2.356 1.00 97.94 101 LYS A N 1
ATOM 824 C CA . LYS A 1 101 ? 7.959 -6.884 -0.946 1.00 97.94 101 LYS A CA 1
ATOM 825 C C . LYS A 1 101 ? 7.284 -5.821 -0.088 1.00 97.94 101 LYS A C 1
ATOM 827 O O . LYS A 1 101 ? 6.672 -6.159 0.924 1.00 97.94 101 LYS A O 1
ATOM 832 N N . HIS A 1 102 ? 7.340 -4.555 -0.503 1.00 96.81 102 HIS A N 1
ATOM 833 C CA . HIS A 1 102 ? 6.729 -3.460 0.249 1.00 96.81 102 HIS A CA 1
ATOM 834 C C . HIS A 1 102 ? 5.205 -3.628 0.373 1.00 96.81 102 HIS A C 1
ATOM 836 O O . HIS A 1 102 ? 4.622 -3.377 1.433 1.00 96.81 102 HIS A O 1
ATOM 842 N N . HIS A 1 103 ? 4.545 -4.095 -0.688 1.00 96.88 103 HIS A N 1
ATOM 843 C CA . HIS A 1 103 ? 3.116 -4.382 -0.681 1.00 96.88 103 HIS A CA 1
ATOM 844 C C . HIS A 1 103 ? 2.767 -5.502 0.310 1.00 96.88 103 HIS A C 1
ATOM 846 O O . HIS A 1 103 ? 1.890 -5.335 1.164 1.00 96.88 103 HIS A O 1
ATOM 852 N N . ALA A 1 104 ? 3.502 -6.616 0.261 1.00 97.19 104 ALA A N 1
ATOM 853 C CA . ALA A 1 104 ? 3.331 -7.733 1.183 1.00 97.19 104 ALA A CA 1
ATOM 854 C C . ALA A 1 104 ? 3.571 -7.316 2.645 1.00 97.19 104 ALA A C 1
ATOM 856 O O . ALA A 1 104 ? 2.783 -7.666 3.529 1.00 97.19 104 ALA A O 1
ATOM 857 N N . GLU A 1 105 ? 4.612 -6.524 2.907 1.00 97.06 105 GLU A N 1
ATOM 858 C CA . GLU A 1 105 ? 4.897 -5.965 4.231 1.00 97.06 105 GLU A CA 1
ATOM 859 C C . GLU A 1 105 ? 3.778 -5.046 4.718 1.00 97.06 105 GLU A C 1
ATOM 861 O O . GLU A 1 105 ? 3.331 -5.173 5.860 1.00 97.06 105 GLU A O 1
ATOM 866 N N . THR A 1 106 ? 3.266 -4.170 3.851 1.00 96.75 106 THR A N 1
ATOM 867 C CA . THR A 1 106 ? 2.150 -3.273 4.173 1.00 96.75 106 THR A CA 1
ATOM 868 C C . THR A 1 106 ? 0.902 -4.068 4.547 1.00 96.75 106 THR A C 1
ATOM 870 O O . THR A 1 106 ? 0.294 -3.812 5.588 1.00 96.75 106 THR A O 1
ATOM 873 N N . ILE A 1 107 ? 0.546 -5.085 3.756 1.00 97.19 107 ILE A N 1
ATOM 874 C CA . ILE A 1 107 ? -0.580 -5.976 4.063 1.00 97.19 107 ILE A CA 1
ATOM 875 C C . ILE A 1 107 ? -0.355 -6.700 5.392 1.00 97.19 107 ILE A C 1
ATOM 877 O O . ILE A 1 107 ? -1.262 -6.756 6.226 1.00 97.19 107 ILE A O 1
ATOM 881 N N . SER A 1 108 ? 0.835 -7.264 5.604 1.00 96.56 108 SER A N 1
ATOM 882 C CA . SER A 1 108 ? 1.174 -7.989 6.830 1.00 96.56 108 SER A CA 1
ATOM 883 C C . SER A 1 108 ? 1.069 -7.089 8.061 1.00 96.56 108 SER A C 1
ATOM 885 O O . SER A 1 108 ? 0.436 -7.465 9.052 1.00 96.56 108 SER A O 1
ATOM 887 N N . LYS A 1 109 ? 1.600 -5.865 7.970 1.00 97.75 109 LYS A N 1
ATOM 888 C CA . LYS A 1 109 ? 1.535 -4.853 9.025 1.00 97.75 109 LYS A CA 1
ATOM 889 C C . LYS A 1 109 ? 0.094 -4.455 9.323 1.00 97.75 109 LYS A C 1
ATOM 891 O O . LYS A 1 109 ? -0.303 -4.510 10.481 1.00 97.75 109 LYS A O 1
ATOM 896 N N . THR A 1 110 ? -0.716 -4.156 8.307 1.00 96.75 110 THR A N 1
ATOM 897 C CA . THR A 1 110 ? -2.141 -3.831 8.489 1.00 96.75 110 THR A CA 1
ATOM 898 C C . THR A 1 110 ? -2.905 -4.985 9.135 1.00 96.75 110 THR A C 1
ATOM 900 O O . THR A 1 110 ? -3.627 -4.781 10.110 1.00 96.75 110 THR A O 1
ATOM 903 N N . LYS A 1 111 ? -2.700 -6.225 8.668 1.00 97.12 111 LYS A N 1
ATOM 904 C CA . LYS A 1 111 ? -3.297 -7.422 9.285 1.00 97.12 111 LYS A CA 1
ATOM 905 C C . LYS A 1 111 ? -2.869 -7.571 10.746 1.00 97.12 111 LYS A C 1
ATOM 907 O O . LYS A 1 111 ? -3.696 -7.904 11.590 1.00 97.12 111 LYS A O 1
ATOM 912 N N . ALA A 1 112 ? -1.595 -7.339 11.060 1.00 96.75 112 ALA A N 1
ATOM 913 C CA . ALA A 1 112 ? -1.084 -7.412 12.424 1.00 96.75 112 ALA A CA 1
ATOM 914 C C . ALA A 1 112 ? -1.684 -6.324 13.325 1.00 96.75 112 ALA A C 1
ATOM 916 O O . ALA A 1 112 ? -2.132 -6.644 14.424 1.00 96.75 112 ALA A O 1
ATOM 917 N N . THR A 1 113 ? -1.761 -5.079 12.849 1.00 96.62 113 THR A N 1
ATOM 918 C CA . THR A 1 113 ? -2.405 -3.970 13.561 1.00 96.62 113 THR A CA 1
ATOM 919 C C . THR A 1 113 ? -3.877 -4.264 13.825 1.00 96.62 113 THR A C 1
ATOM 921 O O . THR A 1 113 ? -4.301 -4.140 14.968 1.00 96.62 113 THR A O 1
ATOM 924 N N . ASN A 1 114 ? -4.631 -4.740 12.830 1.00 96.38 114 ASN A N 1
ATOM 925 C CA . ASN A 1 114 ? -6.045 -5.088 13.005 1.00 96.38 114 ASN A CA 1
ATOM 926 C C . ASN A 1 114 ? -6.230 -6.226 14.013 1.00 96.38 114 ASN A C 1
ATOM 928 O O . ASN A 1 114 ? -7.069 -6.127 14.899 1.00 96.38 114 ASN A O 1
ATOM 932 N N . ARG A 1 115 ? -5.408 -7.283 13.940 1.00 95.56 115 ARG A N 1
ATOM 933 C CA . ARG A 1 115 ? -5.445 -8.368 14.936 1.00 95.56 115 ARG A CA 1
ATOM 934 C C . ARG A 1 115 ? -5.108 -7.877 16.340 1.00 95.56 115 ARG A C 1
ATOM 936 O O . ARG A 1 115 ? -5.691 -8.368 17.298 1.00 95.56 115 ARG A O 1
ATOM 943 N N . ASN A 1 116 ? -4.145 -6.970 16.482 1.00 94.31 116 ASN A N 1
ATOM 944 C CA . ASN A 1 116 ? -3.785 -6.430 17.789 1.00 94.31 116 ASN A CA 1
ATOM 945 C C . ASN A 1 116 ? -4.877 -5.506 18.339 1.00 94.31 116 ASN A C 1
ATOM 947 O O . ASN A 1 116 ? -5.202 -5.606 19.515 1.00 94.31 116 ASN A O 1
ATOM 951 N N . ALA A 1 117 ? -5.461 -4.659 17.490 1.00 94.00 117 ALA A N 1
ATOM 952 C CA . ALA A 1 117 ? -6.586 -3.806 17.850 1.00 94.00 117 ALA A CA 1
ATOM 953 C C . ALA A 1 117 ? -7.799 -4.639 18.286 1.00 94.00 117 ALA A C 1
ATOM 955 O O . ALA A 1 117 ? -8.378 -4.350 19.323 1.00 94.00 117 ALA A O 1
ATOM 956 N N . GLU A 1 118 ? -8.120 -5.719 17.567 1.00 92.12 118 GLU A N 1
ATOM 957 C CA . GLU A 1 118 ? -9.194 -6.641 17.953 1.00 92.12 118 GLU A CA 1
ATOM 958 C C . GLU A 1 118 ? -8.896 -7.325 19.291 1.00 92.12 118 GLU A C 1
ATOM 960 O O . GLU A 1 118 ? -9.742 -7.361 20.175 1.00 92.12 118 GLU A O 1
ATOM 965 N N . LYS A 1 119 ? -7.665 -7.821 19.488 1.00 92.12 119 LYS A N 1
ATOM 966 C CA . LYS A 1 119 ? -7.257 -8.411 20.772 1.00 92.12 119 LYS A CA 1
ATOM 967 C C . LYS A 1 119 ? -7.389 -7.424 21.930 1.00 92.12 119 LYS A C 1
ATOM 969 O O . LYS A 1 119 ? -7.828 -7.824 23.001 1.00 92.12 119 LYS A O 1
ATOM 974 N N . GLN A 1 120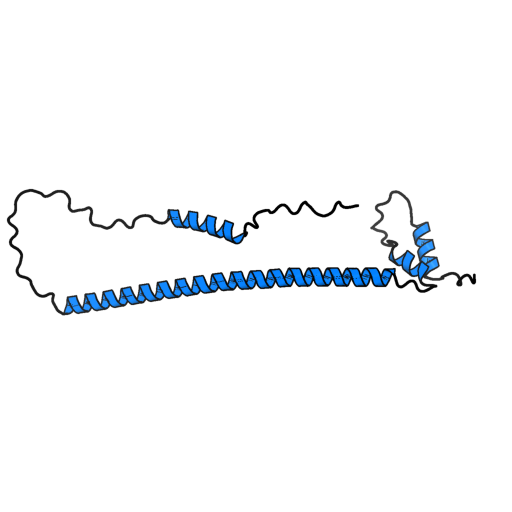 ? -6.999 -6.166 21.727 1.00 88.50 120 GLN A N 1
ATOM 975 C CA . GLN A 1 120 ? -7.150 -5.110 22.729 1.00 88.50 120 GLN A CA 1
ATOM 976 C C . GLN A 1 120 ? -8.624 -4.792 22.984 1.00 88.50 120 GLN A C 1
ATOM 978 O O . GLN A 1 120 ? -9.029 -4.717 24.137 1.00 88.50 120 GLN A O 1
ATOM 983 N N . PHE A 1 121 ? -9.435 -4.687 21.931 1.00 86.31 121 PHE A N 1
ATOM 984 C CA . PHE A 1 121 ? -10.870 -4.446 22.039 1.00 86.31 121 PHE A CA 1
ATOM 985 C C . PHE A 1 121 ? -11.588 -5.558 22.817 1.00 86.31 121 PHE A C 1
ATOM 987 O O . PHE A 1 121 ? -12.387 -5.269 23.705 1.00 86.31 121 PHE A O 1
ATOM 994 N N . VAL A 1 122 ? -11.265 -6.824 22.534 1.00 84.69 122 VAL A N 1
ATOM 995 C CA . VAL A 1 122 ? -11.811 -7.982 23.258 1.00 84.69 122 VAL A CA 1
ATOM 996 C C . VAL A 1 122 ? -11.331 -7.999 24.709 1.00 84.69 122 VAL A C 1
ATOM 998 O O . VAL A 1 122 ? -12.145 -8.181 25.606 1.00 84.69 122 VAL A O 1
ATOM 1001 N N . ALA A 1 123 ? -10.043 -7.749 24.966 1.00 84.44 123 ALA A N 1
ATOM 1002 C CA . ALA A 1 123 ? -9.517 -7.701 26.331 1.00 84.44 123 ALA A CA 1
ATOM 1003 C C . ALA A 1 123 ? -10.193 -6.604 27.176 1.00 84.44 123 ALA A C 1
ATOM 1005 O O . ALA A 1 123 ? -10.614 -6.876 28.294 1.00 84.44 123 ALA A O 1
ATOM 1006 N N . GLU A 1 124 ? -10.371 -5.397 26.628 1.00 80.69 124 GLU A N 1
ATOM 1007 C CA . GLU A 1 124 ? -11.093 -4.306 27.303 1.00 80.69 124 GLU A CA 1
ATOM 1008 C C . GLU A 1 124 ? -12.581 -4.627 27.546 1.00 80.69 124 GLU A C 1
ATOM 1010 O O . GLU A 1 124 ? -13.189 -4.084 28.474 1.00 80.69 124 GLU A O 1
ATOM 1015 N N . ALA A 1 125 ? -13.186 -5.490 26.721 1.00 76.94 125 ALA A N 1
ATOM 1016 C CA . ALA A 1 125 ? -14.563 -5.944 26.893 1.00 76.94 125 ALA A CA 1
ATOM 1017 C C . ALA A 1 125 ? -14.695 -7.048 27.959 1.00 76.94 125 ALA A C 1
ATOM 1019 O O . ALA A 1 125 ? -15.633 -6.997 28.759 1.00 76.94 125 ALA A O 1
ATOM 1020 N N . ASP A 1 126 ? -13.765 -8.007 27.983 1.00 70.19 126 ASP A N 1
ATOM 1021 C CA . ASP A 1 126 ? -13.770 -9.168 28.885 1.00 70.19 126 ASP A CA 1
ATOM 1022 C C . ASP A 1 126 ? -13.276 -8.841 30.305 1.00 70.19 126 ASP A C 1
ATOM 1024 O O . ASP A 1 126 ? -13.619 -9.549 31.255 1.00 70.19 126 ASP A O 1
ATOM 1028 N N . GLU A 1 127 ? -12.510 -7.759 30.485 1.00 69.19 127 GLU A N 1
ATOM 1029 C CA . GLU A 1 127 ? -12.066 -7.260 31.792 1.00 69.19 127 GLU A CA 1
ATOM 1030 C C . GLU A 1 127 ? -13.251 -6.610 32.544 1.00 69.19 127 GLU A C 1
ATOM 1032 O O . GLU A 1 127 ? -13.422 -5.389 32.649 1.00 69.19 127 GLU A O 1
ATOM 1037 N N . ILE A 1 128 ? -14.156 -7.467 33.024 1.00 67.19 128 ILE A N 1
ATOM 1038 C CA . ILE A 1 128 ? -15.313 -7.108 33.843 1.00 67.19 128 ILE A CA 1
ATOM 1039 C C . ILE A 1 128 ? -14.941 -7.296 35.309 1.00 67.19 128 ILE A C 1
ATOM 1041 O O . ILE A 1 128 ? -15.323 -8.271 35.955 1.00 67.19 128 ILE A O 1
ATOM 1045 N N . GLU A 1 129 ? -14.186 -6.338 35.843 1.00 74.75 129 GLU A N 1
ATOM 1046 C CA . GLU A 1 129 ? -13.987 -6.241 37.287 1.00 74.75 129 GLU A CA 1
ATOM 1047 C C . GLU A 1 129 ? -15.215 -5.600 37.959 1.00 74.75 129 GLU A C 1
ATOM 1049 O O . GLU A 1 129 ? -15.645 -4.516 37.531 1.00 74.75 129 GLU A O 1
ATOM 1054 N N . PRO A 1 130 ? -15.776 -6.229 39.013 1.00 73.12 130 PRO A N 1
ATOM 1055 C CA . PRO A 1 130 ? -16.886 -5.666 39.777 1.00 73.12 130 PRO A CA 1
ATOM 1056 C C . PRO A 1 130 ? -16.547 -4.269 40.321 1.00 73.12 130 PRO A C 1
ATOM 1058 O O . PRO A 1 130 ? -15.583 -4.113 41.069 1.00 73.12 130 PRO A O 1
ATOM 1061 N N . GLY A 1 131 ? -17.341 -3.254 39.968 1.00 76.12 131 GLY A N 1
ATOM 1062 C CA . GLY A 1 131 ? -17.133 -1.849 40.357 1.00 76.12 131 GLY A CA 1
ATOM 1063 C C . GLY A 1 131 ? -16.706 -0.909 39.219 1.00 76.12 131 GLY A C 1
ATOM 1064 O O . GLY A 1 131 ? -16.695 0.308 39.411 1.00 76.12 131 GLY A O 1
ATOM 1065 N N . THR A 1 132 ? -16.396 -1.434 38.027 1.00 82.75 132 THR A N 1
ATOM 1066 C CA . THR A 1 132 ? -16.002 -0.651 36.831 1.00 82.75 132 THR A CA 1
ATOM 1067 C C . THR A 1 132 ? -17.162 -0.363 35.865 1.00 82.75 132 THR A C 1
ATOM 1069 O O . THR A 1 132 ? -16.975 0.224 34.796 1.00 82.75 132 THR A O 1
ATOM 1072 N N . GLU A 1 133 ? -18.391 -0.760 36.204 1.00 86.12 133 GLU A N 1
ATOM 1073 C CA . GLU A 1 133 ? -19.529 -0.785 35.278 1.00 86.12 133 GLU A CA 1
ATOM 1074 C C . GLU A 1 133 ? -19.916 0.614 34.791 1.00 86.12 133 GLU A C 1
ATOM 1076 O O . GLU A 1 133 ? -20.120 0.824 33.594 1.00 86.12 133 GLU A O 1
ATOM 1081 N N . TRP A 1 134 ? -19.964 1.598 35.693 1.00 88.19 134 TRP A N 1
ATOM 1082 C CA . TRP A 1 134 ? -20.284 2.983 35.332 1.00 88.19 134 TRP A CA 1
ATOM 1083 C C . TRP A 1 134 ? -19.181 3.653 34.516 1.00 88.19 134 TRP A C 1
ATOM 1085 O O . TRP A 1 134 ? -19.471 4.473 33.641 1.00 88.19 134 TRP A O 1
ATOM 1095 N N . GLU A 1 135 ? -17.923 3.279 34.745 1.00 86.38 135 GLU A N 1
ATOM 1096 C CA . GLU A 1 135 ? -16.805 3.750 33.936 1.00 86.38 135 GLU A CA 1
ATOM 1097 C C . GLU A 1 135 ? -16.874 3.193 32.507 1.00 86.38 135 GLU A C 1
ATOM 1099 O O . GLU A 1 135 ? -16.692 3.950 31.550 1.00 86.38 135 GLU A O 1
ATOM 1104 N N . ARG A 1 136 ? -17.242 1.915 32.348 1.00 85.81 136 ARG A N 1
ATOM 1105 C CA . ARG A 1 136 ? -17.477 1.276 31.042 1.00 85.81 136 ARG A CA 1
ATOM 1106 C C . ARG A 1 136 ? -18.651 1.912 30.296 1.00 85.81 136 ARG A C 1
ATOM 1108 O O . ARG A 1 136 ? -18.504 2.293 29.136 1.00 85.81 136 ARG A O 1
ATOM 1115 N N . ILE A 1 137 ? -19.793 2.100 30.966 1.00 87.88 137 ILE A N 1
ATOM 1116 C CA . ILE A 1 137 ? -20.976 2.753 30.376 1.00 87.88 137 ILE A CA 1
ATOM 1117 C C . ILE A 1 137 ? -20.630 4.172 29.912 1.00 87.88 137 ILE A C 1
ATOM 1119 O O . ILE A 1 137 ? -21.001 4.572 28.809 1.00 87.88 137 ILE A O 1
ATOM 1123 N N . ALA A 1 138 ? -19.885 4.928 30.720 1.00 89.19 138 ALA A N 1
ATOM 1124 C CA . ALA A 1 138 ? -19.456 6.268 30.352 1.00 89.19 138 ALA A CA 1
ATOM 1125 C C . ALA A 1 138 ? -18.474 6.274 29.166 1.00 89.19 138 ALA A C 1
ATOM 1127 O O . ALA A 1 138 ? -18.604 7.136 28.306 1.00 89.19 138 ALA A O 1
ATOM 1128 N N . LYS A 1 139 ? -17.531 5.325 29.063 1.00 86.69 139 LYS A N 1
ATOM 1129 C CA . LYS A 1 139 ? -16.631 5.220 27.893 1.00 86.69 139 LYS A CA 1
ATOM 1130 C C . LYS A 1 139 ? -17.394 5.024 26.576 1.00 86.69 139 LYS A C 1
ATOM 1132 O O . LYS A 1 139 ? -16.976 5.551 25.551 1.00 86.69 139 LYS A O 1
ATOM 1137 N N . LEU A 1 140 ? -18.517 4.305 26.611 1.00 86.88 140 LEU A N 1
ATOM 1138 C CA . LEU A 1 140 ? -19.382 4.073 25.448 1.00 86.88 140 LEU A CA 1
ATOM 1139 C C . LEU A 1 140 ? -20.334 5.245 25.151 1.00 86.88 140 LEU A C 1
ATOM 1141 O O . LEU A 1 140 ? -20.925 5.310 24.073 1.00 86.88 140 LEU A O 1
ATOM 1145 N N . CYS A 1 141 ? -20.505 6.171 26.097 1.00 87.56 141 CYS A N 1
ATOM 1146 C CA . CYS A 1 141 ? -21.348 7.344 25.914 1.00 87.56 141 CYS A CA 1
ATOM 1147 C C . CYS A 1 141 ? -20.573 8.486 25.260 1.00 87.56 141 CYS A C 1
ATOM 1149 O O . CYS A 1 141 ? -19.550 8.947 25.759 1.00 87.56 141 CYS A O 1
ATOM 1151 N N . ASP A 1 142 ? -21.125 9.022 24.175 1.00 84.19 142 ASP A N 1
ATOM 1152 C CA . ASP A 1 142 ? -20.581 10.216 23.543 1.00 84.19 142 ASP A CA 1
ATOM 1153 C C . ASP A 1 142 ? -20.986 11.481 24.319 1.00 84.19 142 ASP A C 1
ATOM 1155 O O . ASP A 1 142 ? -22.161 11.869 24.348 1.00 84.19 142 ASP A O 1
ATOM 1159 N N . PHE A 1 143 ? -19.999 12.117 24.953 1.00 84.38 143 PHE A N 1
ATOM 1160 C CA . PHE A 1 143 ? -20.148 13.358 25.717 1.00 84.38 143 PHE A CA 1
ATOM 1161 C C . PHE A 1 143 ? -19.842 14.620 24.906 1.00 84.38 143 PHE A C 1
ATOM 1163 O O . PHE A 1 143 ? -19.905 15.723 25.451 1.00 84.38 143 PHE A O 1
ATOM 1170 N N . ASN A 1 144 ? -19.527 14.498 23.615 1.00 84.00 144 ASN A N 1
ATOM 1171 C CA . ASN A 1 144 ? -19.269 15.656 22.779 1.00 84.00 144 ASN A CA 1
ATOM 1172 C C . ASN A 1 144 ? -20.575 16.453 22.561 1.00 84.00 144 ASN A C 1
ATOM 1174 O O . ASN A 1 144 ? -21.528 15.944 21.965 1.00 84.00 144 ASN A O 1
ATOM 1178 N N . PRO A 1 145 ? -20.652 17.729 22.981 1.00 75.81 145 PRO A N 1
ATOM 1179 C CA . PRO A 1 145 ? -21.852 18.542 22.779 1.00 75.81 145 PRO A CA 1
ATOM 1180 C C . PRO A 1 145 ? -22.172 18.774 21.292 1.00 75.81 145 PRO A C 1
ATOM 1182 O O . PRO A 1 145 ? -23.315 19.063 20.951 1.00 75.81 145 PRO A O 1
ATOM 1185 N N . LYS A 1 146 ? -21.191 18.609 20.391 1.00 75.50 146 LYS A N 1
ATOM 1186 C CA . LYS A 1 146 ? -21.348 18.806 18.940 1.00 75.50 146 LYS A CA 1
ATOM 1187 C C . LYS A 1 146 ? -21.756 17.545 18.178 1.00 75.50 146 LYS A C 1
ATOM 1189 O O . LYS A 1 146 ? -22.085 17.637 17.001 1.00 75.50 146 LYS A O 1
ATOM 1194 N N . SER A 1 147 ? -21.739 16.373 18.811 1.00 73.69 147 SER A N 1
ATOM 1195 C CA . SER A 1 147 ? -22.081 15.111 18.147 1.00 73.69 147 SER A CA 1
ATOM 1196 C C . SER A 1 147 ? -23.569 14.765 18.211 1.00 73.69 147 SER A C 1
ATOM 1198 O O . SER A 1 147 ? -23.961 13.666 17.817 1.00 73.69 147 SER A O 1
ATOM 1200 N N . SER A 1 148 ? -24.413 15.685 18.698 1.00 66.50 148 SER A N 1
ATOM 1201 C CA . SER A 1 148 ? -25.858 15.484 18.822 1.00 66.50 148 SER A CA 1
ATOM 1202 C C . SER A 1 148 ? -26.517 15.311 17.447 1.00 66.50 148 SER A C 1
ATOM 1204 O O . SER A 1 148 ? -27.022 16.257 16.851 1.00 66.50 148 SER A O 1
ATOM 1206 N N . ARG A 1 149 ? -26.500 14.080 16.928 1.00 71.50 149 ARG A N 1
ATOM 1207 C CA . ARG A 1 149 ? -27.186 13.668 15.692 1.00 71.50 149 ARG A CA 1
ATOM 1208 C C . ARG A 1 149 ? -28.598 13.136 15.952 1.00 71.50 149 ARG A C 1
ATOM 1210 O O . ARG A 1 149 ? -29.2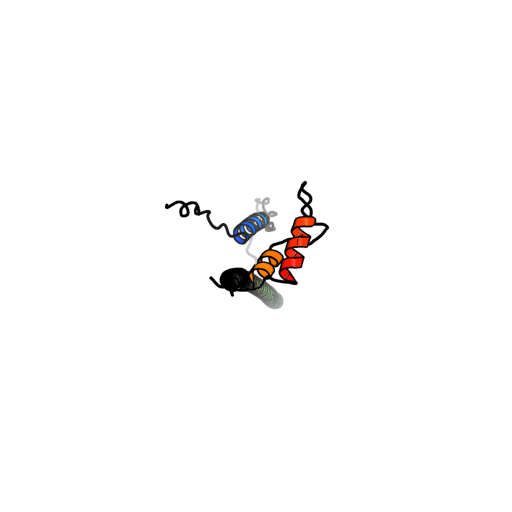36 12.612 15.048 1.00 71.50 149 ARG A O 1
ATOM 1217 N N . THR A 1 150 ? -29.078 13.230 17.190 1.00 72.12 150 THR A N 1
ATOM 1218 C CA . THR A 1 150 ? -30.354 12.656 17.631 1.00 72.12 150 THR A CA 1
ATOM 1219 C C . THR A 1 150 ? -31.351 13.774 17.914 1.00 72.12 150 THR A C 1
ATOM 1221 O O . THR A 1 150 ? -30.997 14.773 18.534 1.00 72.12 150 THR A O 1
ATOM 1224 N N . SER A 1 151 ? -32.607 13.594 17.496 1.00 79.12 151 SER A N 1
ATOM 1225 C CA . SER A 1 151 ? -33.697 14.547 17.755 1.00 79.12 151 SER A CA 1
ATOM 1226 C C . SER A 1 151 ? -34.152 14.584 19.219 1.00 79.12 151 SER A C 1
ATOM 1228 O O . SER A 1 151 ? -34.945 15.446 19.591 1.00 79.12 151 SER A O 1
ATOM 1230 N N . LYS A 1 152 ? -33.679 13.650 20.054 1.00 83.56 152 LYS A N 1
ATOM 1231 C CA . LYS A 1 152 ? -34.027 13.559 21.474 1.00 83.56 152 LYS A CA 1
ATOM 1232 C C . LYS A 1 152 ? -32.941 14.213 22.317 1.00 83.56 152 LYS A C 1
ATOM 1234 O O . LYS A 1 152 ? -31.753 13.944 22.129 1.00 83.56 152 LYS A O 1
ATOM 1239 N N . ASP A 1 153 ? -33.362 15.019 23.287 1.00 84.81 153 ASP A N 1
ATOM 1240 C CA . ASP A 1 153 ? -32.455 15.570 24.285 1.00 84.81 153 ASP A CA 1
ATOM 1241 C C . ASP A 1 153 ? -32.017 14.471 25.264 1.00 84.81 153 ASP A C 1
ATOM 1243 O O . ASP A 1 153 ? -32.785 13.991 26.099 1.00 84.81 153 ASP A O 1
ATOM 1247 N N . VAL A 1 154 ? -30.756 14.066 25.144 1.00 87.81 154 VAL A N 1
ATOM 1248 C CA . VAL A 1 154 ? -30.111 13.071 26.009 1.00 87.81 154 VAL A CA 1
ATOM 1249 C C . VAL A 1 154 ? -29.229 13.715 27.084 1.00 87.81 154 VAL A C 1
ATOM 1251 O O . VAL A 1 154 ? -28.510 13.011 27.792 1.00 87.81 154 VAL A O 1
ATOM 1254 N N . SER A 1 155 ? -29.281 15.040 27.257 1.00 87.25 155 SER A N 1
ATOM 1255 C CA . SER A 1 155 ? -28.413 15.781 28.187 1.00 87.25 155 SER A CA 1
ATOM 1256 C C . SER A 1 155 ? -28.595 15.329 29.635 1.00 87.25 155 SER A C 1
ATOM 1258 O O . SER A 1 155 ? -27.614 15.119 30.349 1.00 87.25 155 SER A O 1
ATOM 1260 N N . ARG A 1 156 ? -29.845 15.089 30.060 1.00 89.25 156 ARG A N 1
ATOM 1261 C CA . ARG A 1 156 ? -30.142 14.579 31.409 1.00 89.25 156 ARG A CA 1
ATOM 1262 C C . ARG A 1 156 ? -29.564 13.181 31.632 1.00 89.25 156 ARG A C 1
ATOM 1264 O O . ARG A 1 156 ? -28.960 12.934 32.668 1.00 89.25 156 ARG A O 1
ATOM 1271 N N . MET A 1 157 ? -29.722 12.288 30.656 1.00 90.12 157 MET A N 1
ATOM 1272 C CA . MET A 1 157 ? -29.186 10.925 30.715 1.00 90.12 157 MET A CA 1
ATOM 1273 C C . MET A 1 157 ? -27.656 10.943 30.796 1.00 90.12 157 MET A C 1
ATOM 1275 O O . MET A 1 157 ? -27.084 10.299 31.669 1.00 90.12 157 MET A O 1
ATOM 1279 N N . ARG A 1 158 ? -26.999 11.740 29.943 1.00 88.56 158 ARG A N 1
ATOM 1280 C CA . ARG A 1 158 ? -25.540 11.928 29.961 1.00 88.56 158 ARG A CA 1
ATOM 1281 C C . ARG A 1 158 ? -25.062 12.443 31.321 1.00 88.56 158 ARG A C 1
ATOM 1283 O O . ARG A 1 158 ? -24.114 11.896 31.872 1.00 88.56 158 ARG A O 1
ATOM 1290 N N . SER A 1 159 ? -25.746 13.437 31.890 1.00 90.06 159 SER A N 1
ATOM 1291 C CA . SER A 1 159 ? -25.418 13.980 33.217 1.00 90.06 159 SER A CA 1
ATOM 1292 C C . SER A 1 159 ? -25.508 12.917 34.323 1.00 90.06 159 SER A C 1
ATOM 1294 O O . SER A 1 159 ? -24.573 12.767 35.107 1.00 90.06 159 SER A O 1
ATOM 1296 N N . ILE A 1 160 ? -26.572 12.104 34.325 1.00 92.12 160 ILE A N 1
ATOM 1297 C CA . ILE A 1 160 ? -26.745 11.002 35.286 1.00 92.12 160 ILE A CA 1
ATOM 1298 C C . ILE A 1 160 ? -25.625 9.958 35.146 1.00 92.12 160 ILE A C 1
ATOM 1300 O O . ILE A 1 160 ? -25.047 9.546 36.148 1.00 92.12 160 ILE A O 1
ATOM 1304 N N . ILE A 1 161 ? -25.270 9.563 33.920 1.00 92.25 161 ILE A N 1
ATOM 1305 C CA . ILE A 1 161 ? -24.183 8.599 33.669 1.00 92.25 161 ILE A CA 1
ATOM 1306 C C . ILE A 1 161 ? -22.838 9.144 34.168 1.00 92.25 161 ILE A C 1
ATOM 1308 O O . ILE A 1 161 ? -22.060 8.412 34.777 1.00 92.25 161 ILE A O 1
ATOM 1312 N N . LEU A 1 162 ? -22.570 10.437 33.964 1.00 90.75 162 LEU A N 1
ATOM 1313 C CA . LEU A 1 162 ? -21.341 11.073 34.436 1.00 90.75 162 LEU A CA 1
ATOM 1314 C C . LEU A 1 162 ? -21.271 11.117 35.973 1.00 90.75 162 LEU A C 1
ATOM 1316 O O . LEU A 1 162 ? -20.215 10.858 36.548 1.00 90.75 162 LEU A O 1
ATOM 1320 N N . GLN A 1 163 ? -22.398 11.394 36.636 1.00 91.25 163 GLN A N 1
ATOM 1321 C CA . GLN A 1 163 ? -22.492 11.385 38.097 1.00 91.25 163 GLN A CA 1
ATOM 1322 C C . GLN A 1 163 ? -22.224 9.990 38.670 1.00 91.25 163 GLN A C 1
ATOM 1324 O O . GLN A 1 163 ? -21.493 9.865 39.650 1.00 91.25 163 GLN A O 1
ATOM 1329 N N . LEU A 1 164 ? -22.777 8.950 38.045 1.00 91.44 164 LEU A N 1
ATOM 1330 C CA . LEU A 1 164 ? -22.593 7.564 38.476 1.00 91.44 164 LEU A CA 1
ATOM 1331 C C . LEU A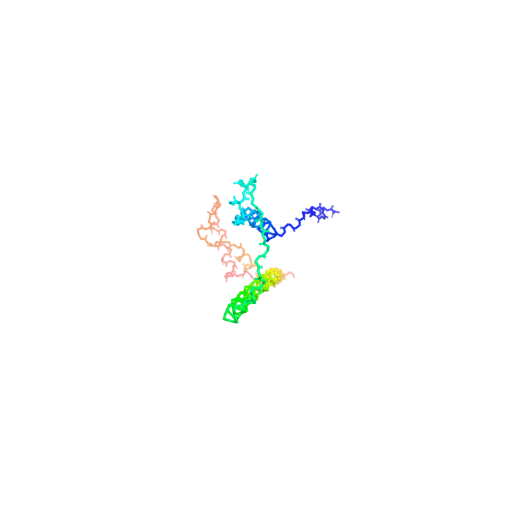 1 164 ? -21.169 7.052 38.212 1.00 91.44 164 LEU A C 1
ATOM 1333 O O . LEU A 1 164 ? -20.676 6.227 38.973 1.00 91.44 164 LEU A O 1
ATOM 1337 N N . LYS A 1 165 ? -20.468 7.593 37.203 1.00 88.75 165 LYS A N 1
ATOM 1338 C CA . LYS A 1 165 ? -19.022 7.377 37.022 1.00 88.75 165 LYS A CA 1
ATOM 1339 C C . LYS A 1 165 ? -18.197 8.006 38.152 1.00 88.75 165 LYS A C 1
ATOM 1341 O O . LYS A 1 165 ? -17.236 7.402 38.608 1.00 88.75 165 LYS A O 1
ATOM 1346 N N . GLN A 1 166 ? -18.524 9.232 38.563 1.00 88.69 166 GLN A N 1
ATOM 1347 C CA . GLN A 1 166 ? -17.760 9.967 39.583 1.00 88.69 166 GLN A CA 1
ATOM 1348 C C . GLN A 1 166 ? -18.035 9.468 41.006 1.00 88.69 166 GLN A C 1
ATOM 1350 O O . GLN A 1 166 ? -17.137 9.482 41.841 1.00 88.69 166 GLN A O 1
ATOM 1355 N N . ASN A 1 167 ? -19.270 9.040 41.273 1.00 88.56 167 ASN A N 1
ATOM 1356 C CA . ASN A 1 167 ? -19.722 8.549 42.570 1.00 88.56 167 ASN A CA 1
ATOM 1357 C C . ASN A 1 167 ? -20.461 7.214 42.378 1.00 88.56 167 ASN A C 1
ATOM 1359 O O . ASN A 1 167 ? -21.698 7.194 42.398 1.00 88.56 167 ASN A O 1
ATOM 1363 N N . PRO A 1 168 ? -19.730 6.108 42.143 1.00 81.44 168 PRO A N 1
ATOM 1364 C CA . PRO A 1 168 ? -20.353 4.809 41.953 1.00 81.44 168 PRO A CA 1
ATOM 1365 C C . PRO A 1 168 ? -21.075 4.368 43.238 1.00 81.44 168 PRO A C 1
ATOM 1367 O O . PRO A 1 168 ? -20.553 4.560 44.342 1.00 81.44 168 PRO A O 1
ATOM 1370 N N . PRO A 1 169 ? -22.287 3.794 43.129 1.00 81.31 169 PRO A N 1
ATOM 1371 C CA . PRO A 1 169 ? -22.993 3.249 44.278 1.00 81.31 169 PRO A CA 1
ATOM 1372 C C . PRO A 1 169 ? -22.196 2.086 44.893 1.00 81.31 169 PRO A C 1
ATOM 1374 O O . PRO A 1 169 ? -21.477 1.387 44.175 1.00 81.31 169 PRO A O 1
ATOM 1377 N N . PRO A 1 170 ? -22.315 1.853 46.213 1.00 78.12 170 PRO A N 1
ATOM 1378 C CA . PRO A 1 170 ? -21.615 0.756 46.867 1.00 78.12 170 PRO A CA 1
ATOM 1379 C C . PRO A 1 170 ? -22.016 -0.590 46.241 1.00 78.12 170 PRO A C 1
ATOM 1381 O O . PRO A 1 170 ? -23.184 -0.762 45.873 1.00 78.12 170 PRO A O 1
ATOM 1384 N N . PRO A 1 171 ? -21.082 -1.555 46.139 1.00 72.00 171 PRO A N 1
ATOM 1385 C CA . PRO A 1 171 ? -21.373 -2.857 45.557 1.00 72.00 171 PRO A CA 1
ATOM 1386 C C . PRO A 1 171 ? -22.487 -3.541 46.353 1.00 72.00 171 PRO A C 1
ATOM 1388 O O . PRO A 1 171 ? -22.427 -3.645 47.584 1.00 72.00 171 PRO A O 1
ATOM 1391 N N . VAL A 1 172 ? -23.524 -3.987 45.645 1.00 73.38 172 VAL A N 1
ATOM 1392 C CA . VAL A 1 172 ? -24.647 -4.705 46.247 1.00 73.38 172 VAL A CA 1
ATOM 1393 C C . VAL A 1 172 ? -24.132 -6.072 46.693 1.00 73.38 172 VAL A C 1
ATOM 1395 O O . VAL A 1 172 ? -23.723 -6.882 45.866 1.00 73.38 172 VAL A O 1
ATOM 1398 N N . LYS A 1 173 ? -24.116 -6.322 48.007 1.00 62.72 173 LYS A N 1
ATOM 1399 C CA . LYS A 1 173 ? -23.822 -7.648 48.563 1.00 62.72 173 LYS A CA 1
ATOM 1400 C C . LYS A 1 173 ? -25.035 -8.541 48.293 1.00 62.72 173 LYS A C 1
ATOM 1402 O O . LYS A 1 173 ? -26.066 -8.342 48.934 1.00 62.72 173 LYS A O 1
ATOM 1407 N N . VAL A 1 174 ? -24.925 -9.439 47.317 1.00 50.84 174 VAL A N 1
ATOM 1408 C CA . VAL A 1 174 ? -25.894 -10.520 47.063 1.00 50.84 174 VAL A CA 1
ATOM 1409 C C . VAL A 1 174 ? -25.495 -11.741 47.876 1.00 50.84 174 VAL A C 1
ATOM 1411 O O . VAL A 1 174 ? -24.278 -12.033 47.910 1.00 50.84 174 VAL A O 1
#

InterPro domains:
  IPR000996 Clathrin light chain [PF01086] (50-167)
  IPR000996 Clathrin light chain [PS00581] (152-165)
  IPR000996 Clathrin light chain [PTHR10639] (47-170)